Protein AF-A0A7X8I8I8-F1 (afdb_monomer_lite)

Radius of gyration: 16.68 Å; chains: 1; bounding box: 37×29×42 Å

Sequence (87 aa):
MNLFSTVLTHEAPSANYRGESAENRAVLQKITKGRMQYAVISPEAMRNAIREGLSAMGLPCNRSRLHDEEQLAVKFEDYPDADAYAD

Secondary structure (DSSP, 8-state):
------EEEE--TTTSEE-SSSS--EEPPEEEETTEEEEEE-HHHHHHHHHHHHHHTT---SEEE--SSSS--EEE-SS--TTT---

pLDDT: mean 71.45, std 14.8, range [31.11, 91.38]

Foldseek 3Di:
DDDFDKDWDADDPVPQFDDPDPVRGDGQDWDDDPNGITGIDGPVNVVVVVLVVCVVVVFAAQWDFDPPDPDRDIDGNDDDDVVRHDD

Structure (mmCIF, N/CA/C/O backbone):
data_AF-A0A7X8I8I8-F1
#
_entry.id   AF-A0A7X8I8I8-F1
#
loop_
_atom_site.group_PDB
_atom_site.id
_atom_site.type_symbol
_atom_site.label_atom_id
_atom_site.label_alt_id
_atom_site.label_comp_id
_atom_site.label_asym_id
_atom_site.label_entity_id
_atom_site.label_seq_id
_atom_site.pdbx_PDB_ins_code
_atom_site.Cartn_x
_atom_site.Cartn_y
_atom_site.Cartn_z
_atom_site.occupancy
_atom_site.B_iso_or_equiv
_atom_site.auth_seq_id
_atom_site.auth_comp_id
_atom_site.auth_asym_id
_atom_site.auth_atom_id
_atom_site.pdbx_PDB_model_num
ATOM 1 N N . MET A 1 1 ? -17.595 -1.177 -14.568 1.00 31.11 1 MET A N 1
ATOM 2 C CA . MET A 1 1 ? -18.144 -1.071 -13.198 1.00 31.11 1 MET A CA 1
ATOM 3 C C . MET A 1 1 ? -16.961 -1.030 -12.250 1.00 31.11 1 MET A C 1
ATOM 5 O O . MET A 1 1 ? -16.234 -2.010 -12.195 1.00 31.11 1 MET A O 1
ATOM 9 N N . ASN A 1 2 ? -16.709 0.099 -11.586 1.00 35.38 2 ASN A N 1
ATOM 10 C CA . ASN A 1 2 ? -15.544 0.238 -10.708 1.00 35.38 2 ASN A CA 1
ATOM 11 C C . ASN A 1 2 ? -15.965 -0.118 -9.281 1.00 35.38 2 ASN A C 1
ATOM 13 O O . ASN A 1 2 ? -16.770 0.591 -8.681 1.00 35.38 2 ASN A O 1
ATOM 17 N N . LEU A 1 3 ? -15.467 -1.242 -8.767 1.00 35.59 3 LEU A N 1
ATOM 18 C CA . LEU A 1 3 ? -15.703 -1.666 -7.392 1.00 35.59 3 LEU A CA 1
ATOM 19 C C . LEU A 1 3 ? -14.731 -0.913 -6.473 1.00 35.59 3 LEU A C 1
ATOM 21 O O . LEU A 1 3 ? -13.520 -1.111 -6.555 1.00 35.59 3 LEU A O 1
ATOM 25 N N . PHE A 1 4 ? -15.255 -0.063 -5.593 1.00 48.41 4 PHE A N 1
ATOM 26 C CA . PHE A 1 4 ? -14.483 0.550 -4.512 1.00 48.41 4 PHE A CA 1
ATOM 27 C C . PHE A 1 4 ? -14.815 -0.182 -3.209 1.00 48.41 4 PHE A C 1
ATOM 29 O O . PHE A 1 4 ? -15.964 -0.184 -2.775 1.00 48.41 4 PHE A O 1
ATOM 36 N N . SER A 1 5 ? -13.819 -0.833 -2.606 1.00 51.34 5 SER A N 1
ATOM 37 C CA . SER A 1 5 ? -13.962 -1.596 -1.360 1.00 51.34 5 SER A CA 1
A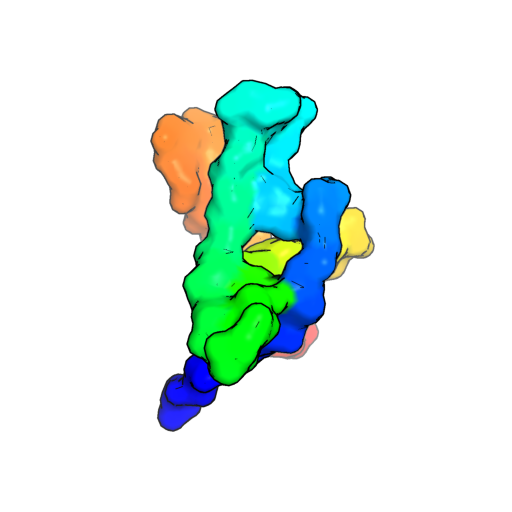TOM 38 C C . SER A 1 5 ? -12.876 -1.188 -0.373 1.00 51.34 5 SER A C 1
ATOM 40 O O . SER A 1 5 ? -11.698 -1.232 -0.712 1.00 51.34 5 SER A O 1
ATOM 42 N N . THR A 1 6 ? -13.269 -0.812 0.841 1.00 58.53 6 THR A N 1
ATOM 43 C CA . THR A 1 6 ? -12.365 -0.400 1.921 1.00 58.53 6 THR A CA 1
ATOM 44 C C . THR A 1 6 ? -12.346 -1.480 2.995 1.00 58.53 6 THR A C 1
ATOM 46 O O . THR A 1 6 ? -13.399 -1.845 3.518 1.00 58.53 6 THR A O 1
ATOM 49 N N . VAL A 1 7 ? -11.158 -1.970 3.360 1.00 65.25 7 VAL A N 1
ATOM 50 C CA . VAL A 1 7 ? -11.012 -2.909 4.482 1.00 65.25 7 VAL A CA 1
ATOM 51 C C . VAL A 1 7 ? -10.931 -2.112 5.777 1.00 65.25 7 VAL A C 1
ATOM 53 O O . VAL A 1 7 ? -10.061 -1.258 5.943 1.00 65.25 7 VAL A O 1
ATOM 56 N N . LEU A 1 8 ? -11.855 -2.401 6.689 1.00 62.12 8 LEU A N 1
ATOM 57 C CA . LEU A 1 8 ? -11.850 -1.861 8.041 1.00 62.12 8 LEU A CA 1
ATOM 58 C C . LEU A 1 8 ? -11.104 -2.827 8.946 1.00 62.12 8 LEU A C 1
ATOM 60 O O . LEU A 1 8 ? -11.503 -3.983 9.083 1.00 62.12 8 LEU A O 1
ATOM 64 N N . THR A 1 9 ? -10.043 -2.346 9.577 1.00 62.22 9 THR A N 1
ATOM 65 C CA . THR A 1 9 ? -9.294 -3.118 10.565 1.00 62.22 9 THR A CA 1
ATOM 66 C C . THR A 1 9 ? -9.470 -2.500 11.945 1.00 62.22 9 THR A C 1
ATOM 68 O O . THR A 1 9 ? -9.743 -1.303 12.098 1.00 62.22 9 THR A O 1
ATOM 71 N N . HIS A 1 10 ? -9.358 -3.335 12.978 1.00 63.88 10 HIS A N 1
ATOM 72 C CA . HIS A 1 10 ? -9.296 -2.834 14.345 1.00 63.88 10 HIS A CA 1
ATOM 73 C C . HIS A 1 10 ? -8.084 -1.921 14.518 1.00 63.88 10 HIS A C 1
ATOM 75 O O . HIS A 1 10 ? -7.046 -2.091 13.873 1.00 63.88 10 HIS A O 1
ATOM 81 N N . GLU A 1 11 ? -8.217 -0.942 15.406 1.00 56.72 11 GLU A N 1
ATOM 82 C CA . GLU A 1 11 ? -7.108 -0.051 15.698 1.00 56.72 11 GLU A CA 1
ATOM 83 C C . GLU A 1 11 ? -5.968 -0.790 16.395 1.00 56.72 11 GLU A C 1
ATOM 85 O O . GLU A 1 11 ? -6.142 -1.333 17.482 1.00 56.72 11 GLU A O 1
ATOM 90 N N . ALA A 1 12 ? -4.790 -0.768 15.776 1.00 61.84 12 ALA A N 1
ATOM 91 C CA . ALA A 1 12 ? -3.535 -1.201 16.365 1.00 61.84 12 ALA A CA 1
ATOM 92 C C . ALA A 1 12 ? -2.709 0.050 16.724 1.00 61.84 12 ALA A C 1
ATOM 94 O O . ALA A 1 12 ? -2.144 0.680 15.827 1.00 61.84 12 ALA A O 1
ATOM 95 N N . PRO A 1 13 ? -2.609 0.440 18.011 1.00 58.38 13 PRO A N 1
ATOM 96 C CA . PRO A 1 13 ? -1.911 1.659 18.436 1.00 58.38 13 PRO A CA 1
ATOM 97 C C . PRO A 1 13 ? -0.405 1.686 18.134 1.00 58.38 13 PRO A C 1
ATOM 99 O O . PRO A 1 13 ? 0.235 2.713 18.293 1.00 58.38 13 PRO A O 1
ATOM 102 N N . SER A 1 14 ? 0.212 0.579 17.739 1.00 59.19 14 SER A N 1
ATOM 103 C CA . SER A 1 14 ? 1.614 0.567 17.306 1.00 59.19 14 SER A CA 1
ATOM 104 C C . SER A 1 14 ? 1.769 0.632 15.785 1.00 59.19 14 SER A C 1
ATOM 106 O O . SER A 1 14 ? 2.785 1.125 15.315 1.00 59.19 14 SER A O 1
ATOM 108 N N . ALA A 1 15 ? 0.772 0.167 15.023 1.00 55.72 15 ALA A N 1
ATOM 109 C CA . ALA A 1 15 ? 0.863 -0.010 13.570 1.00 55.72 15 ALA A CA 1
ATOM 110 C C . ALA A 1 15 ? 0.027 1.000 12.762 1.00 55.72 15 ALA A C 1
ATOM 112 O O . ALA A 1 15 ? 0.282 1.199 11.579 1.00 55.72 15 ALA A O 1
ATOM 113 N N . ASN A 1 16 ? -0.950 1.665 13.388 1.00 58.78 16 ASN A N 1
ATOM 114 C CA . ASN A 1 16 ? -1.887 2.569 12.709 1.00 58.78 16 ASN A CA 1
ATOM 115 C C . ASN A 1 16 ? -1.512 4.058 12.829 1.00 58.78 16 ASN A C 1
ATOM 117 O O . ASN A 1 16 ? -2.368 4.937 12.691 1.00 58.78 16 ASN A O 1
ATOM 121 N N . TYR A 1 17 ? -0.235 4.342 13.085 1.00 59.62 17 TYR A N 1
ATOM 122 C CA . TYR A 1 17 ? 0.338 5.682 13.027 1.00 59.62 17 TYR A CA 1
ATOM 123 C C . TYR A 1 17 ? 1.317 5.751 11.858 1.00 59.62 17 TYR A C 1
ATOM 125 O O . TYR A 1 17 ? 2.161 4.874 11.699 1.00 59.62 17 TYR A O 1
ATOM 133 N N . ARG A 1 18 ? 1.210 6.795 11.036 1.00 56.56 18 ARG A N 1
ATOM 134 C CA . ARG A 1 18 ? 2.196 7.105 10.002 1.00 56.56 18 ARG A CA 1
ATOM 135 C C . ARG A 1 18 ? 3.175 8.120 10.602 1.00 56.56 18 ARG A C 1
ATOM 137 O O . ARG A 1 18 ? 2.751 9.219 10.940 1.00 56.56 18 ARG A O 1
ATOM 144 N N . GLY A 1 19 ? 4.440 7.733 10.779 1.00 47.56 19 GLY A N 1
ATOM 145 C CA . GLY A 1 19 ? 5.508 8.590 11.314 1.00 47.56 19 GLY A CA 1
ATOM 146 C C . GLY A 1 19 ? 6.624 7.790 11.994 1.00 47.56 19 GLY A C 1
ATOM 147 O O . GLY A 1 19 ? 6.343 6.863 12.748 1.00 47.56 19 GLY A O 1
ATOM 148 N N . GLU A 1 20 ? 7.883 8.145 11.732 1.00 50.12 20 GLU A N 1
ATOM 149 C CA . GLU A 1 20 ? 9.068 7.479 12.307 1.00 50.12 20 GLU A CA 1
ATOM 150 C C . GLU A 1 20 ? 9.353 7.899 13.763 1.00 50.12 20 GLU A C 1
ATOM 152 O O . GLU A 1 20 ? 10.052 7.194 14.489 1.00 50.12 20 GLU A O 1
ATOM 157 N N . SER A 1 21 ? 8.786 9.021 14.224 1.00 52.12 21 SER A N 1
ATOM 158 C CA . SER A 1 21 ? 9.005 9.590 15.560 1.00 52.12 21 SER A CA 1
ATOM 159 C C . SER A 1 21 ? 7.696 9.801 16.334 1.00 52.12 21 SER A C 1
ATOM 161 O O . SER A 1 21 ? 6.607 9.870 15.760 1.00 52.12 21 SER A O 1
ATOM 163 N N . ALA A 1 22 ? 7.786 9.899 17.667 1.00 54.47 22 ALA A N 1
ATOM 164 C CA . ALA A 1 22 ? 6.628 10.069 18.552 1.00 54.47 22 ALA A CA 1
ATOM 165 C C . ALA A 1 22 ? 5.835 11.366 18.293 1.00 54.47 22 ALA A C 1
ATOM 167 O O . ALA A 1 22 ? 4.630 11.394 18.533 1.00 54.47 22 ALA A O 1
ATOM 168 N N . GLU A 1 23 ? 6.496 12.403 17.774 1.00 50.06 23 GLU A N 1
ATOM 169 C CA . GLU A 1 23 ? 5.920 13.733 17.538 1.00 50.06 23 GLU A CA 1
ATOM 170 C C . GLU A 1 23 ? 5.218 13.859 16.175 1.00 50.06 23 GLU A C 1
ATOM 172 O O . GLU A 1 23 ? 4.271 14.627 16.048 1.00 50.06 23 GLU A O 1
ATOM 177 N N . ASN A 1 24 ? 5.603 13.050 15.179 1.00 48.31 24 ASN A N 1
ATOM 178 C CA . ASN A 1 24 ? 5.048 13.087 13.817 1.00 48.31 24 ASN A CA 1
ATOM 179 C C . ASN A 1 24 ? 4.031 11.970 13.540 1.00 48.31 24 ASN A C 1
ATOM 181 O O . ASN A 1 24 ? 3.860 11.551 12.396 1.00 48.31 24 ASN A O 1
ATOM 185 N N . ARG A 1 25 ? 3.347 11.463 14.573 1.00 54.62 25 ARG A N 1
ATOM 186 C CA . ARG A 1 25 ? 2.321 10.421 14.416 1.00 54.62 25 ARG A CA 1
ATOM 187 C C . ARG A 1 25 ? 1.060 10.993 13.767 1.00 54.62 25 ARG A C 1
ATOM 189 O O . ARG A 1 25 ? 0.098 11.337 14.451 1.00 54.62 25 ARG A O 1
ATOM 196 N N . ALA A 1 26 ? 1.027 11.042 12.440 1.00 53.22 26 ALA A N 1
ATOM 197 C CA . ALA A 1 26 ? -0.219 11.237 11.718 1.00 53.22 26 ALA A CA 1
ATOM 198 C C . ALA A 1 26 ? -1.085 9.984 11.906 1.00 53.22 26 ALA A C 1
ATOM 200 O O . ALA A 1 26 ? -0.680 8.856 11.615 1.00 53.22 26 ALA A O 1
ATOM 201 N N . VAL A 1 27 ? -2.279 10.178 12.451 1.00 57.03 27 VAL A N 1
ATOM 202 C CA . VAL A 1 27 ? -3.240 9.104 12.692 1.00 57.03 27 VAL A CA 1
ATOM 203 C C . VAL A 1 27 ? -3.740 8.595 11.336 1.00 57.03 27 VAL A C 1
ATOM 205 O O . VAL A 1 27 ? -4.169 9.406 10.513 1.00 57.03 27 VAL A O 1
ATOM 208 N N . LEU A 1 28 ? -3.698 7.276 11.079 1.00 68.00 28 LEU A N 1
ATOM 209 C CA . LEU A 1 28 ? -4.433 6.711 9.936 1.00 68.00 28 LEU A CA 1
ATOM 210 C C . LEU A 1 28 ? -5.887 7.179 10.009 1.00 68.00 28 LEU A C 1
ATOM 212 O O . LEU A 1 28 ? -6.439 7.253 11.101 1.00 68.00 28 LEU A O 1
ATOM 216 N N . GLN A 1 29 ? -6.510 7.498 8.874 1.00 71.00 29 GLN A N 1
ATOM 217 C CA . GLN A 1 29 ? -7.899 7.955 8.861 1.00 71.00 29 GLN A CA 1
ATOM 218 C C . GLN A 1 29 ? -8.784 6.968 9.634 1.00 71.00 29 GLN A C 1
ATOM 220 O O . GLN A 1 29 ? -8.669 5.760 9.446 1.00 71.00 29 GLN A O 1
ATOM 225 N N . LYS A 1 30 ? -9.648 7.470 10.518 1.00 76.69 30 LYS A N 1
ATOM 226 C CA . LYS A 1 30 ? -10.517 6.643 11.365 1.00 76.69 30 LYS A CA 1
ATOM 227 C C . LYS A 1 30 ? -11.974 6.838 10.993 1.00 76.69 30 LYS A C 1
ATOM 229 O O . LYS A 1 30 ? -12.373 7.939 10.616 1.00 76.69 30 LYS A O 1
ATOM 234 N N . ILE A 1 31 ? -12.770 5.784 11.138 1.00 80.25 31 ILE A N 1
ATOM 235 C CA . ILE A 1 31 ? -14.229 5.881 11.134 1.00 80.25 31 ILE A CA 1
ATOM 236 C C . ILE A 1 31 ? -14.805 5.329 12.433 1.00 80.25 31 ILE A C 1
ATOM 238 O O . ILE A 1 31 ? -14.388 4.282 12.933 1.00 80.25 31 ILE A O 1
ATOM 242 N N . THR A 1 32 ? -15.820 6.018 12.946 1.00 83.75 32 THR A N 1
ATOM 243 C CA . THR A 1 32 ? -16.580 5.572 14.112 1.00 83.75 32 THR A CA 1
ATOM 244 C C . THR A 1 32 ? -17.742 4.699 13.651 1.00 83.75 32 THR A C 1
ATOM 246 O O . THR A 1 32 ? -18.577 5.142 12.862 1.00 83.75 32 THR A O 1
ATOM 249 N N . LYS A 1 33 ? -17.854 3.479 14.183 1.00 82.19 33 LYS A N 1
ATOM 250 C CA . LYS A 1 33 ? -19.047 2.635 14.021 1.00 82.19 33 LYS A CA 1
ATOM 251 C C . LYS A 1 33 ? -19.541 2.195 15.398 1.00 82.19 33 LYS A C 1
ATOM 253 O O . LYS A 1 33 ? -18.914 1.386 16.081 1.00 82.19 33 LYS A O 1
ATOM 258 N N . GLY A 1 34 ? -20.678 2.750 15.818 1.00 88.44 34 GLY A N 1
ATOM 259 C CA . GLY A 1 34 ? -21.192 2.580 17.177 1.00 88.44 34 GLY A CA 1
ATOM 260 C C . GLY A 1 34 ? -20.281 3.260 18.202 1.00 88.44 34 GLY A C 1
ATOM 261 O O . GLY A 1 34 ? -20.070 4.465 18.134 1.00 88.44 34 GLY A O 1
ATOM 262 N N . ARG A 1 35 ? -19.740 2.483 19.149 1.00 86.06 35 ARG A N 1
ATOM 263 C CA . ARG A 1 35 ? -18.781 2.958 20.170 1.00 86.06 35 ARG A CA 1
ATOM 264 C C . ARG A 1 35 ? -17.320 2.654 19.827 1.00 86.06 35 ARG A C 1
ATOM 266 O O . ARG A 1 35 ? -16.4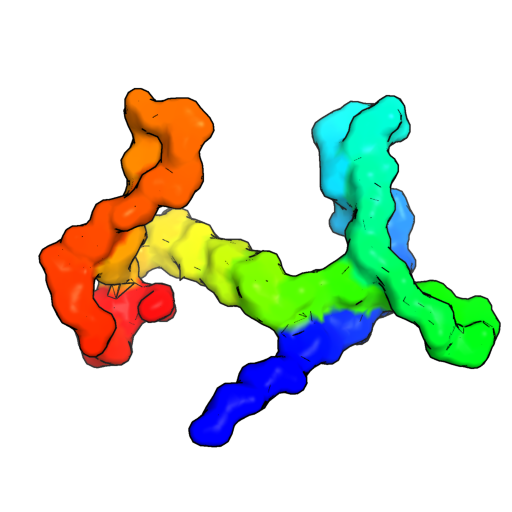37 2.969 20.616 1.00 86.06 35 ARG A O 1
ATOM 273 N N . MET A 1 36 ? -17.074 1.998 18.694 1.00 81.50 36 MET A N 1
ATOM 274 C CA . MET A 1 36 ? -15.748 1.538 18.294 1.00 81.50 36 MET A CA 1
ATOM 275 C C . MET A 1 36 ? -15.177 2.420 17.188 1.00 81.50 36 MET A C 1
ATOM 277 O O . MET A 1 36 ? -15.912 2.908 16.324 1.00 81.50 36 MET A O 1
ATOM 281 N N . GLN A 1 37 ? -13.860 2.591 17.227 1.00 77.50 37 GLN A N 1
ATOM 282 C CA . GLN A 1 37 ? -13.084 3.267 16.199 1.00 77.50 37 GLN A CA 1
ATOM 283 C C . GLN A 1 37 ? -12.367 2.229 15.333 1.00 77.50 37 GLN A C 1
ATOM 285 O O . GLN A 1 37 ? -11.888 1.212 15.843 1.00 77.50 37 GLN A O 1
ATOM 290 N N . TYR A 1 38 ? -12.327 2.480 14.028 1.00 78.00 38 TYR A N 1
ATOM 291 C CA . TYR A 1 38 ? -11.699 1.608 13.040 1.00 78.00 38 TYR A CA 1
ATOM 292 C C . TYR A 1 38 ? -10.758 2.422 12.173 1.00 78.00 38 TYR A C 1
ATOM 294 O O . TYR A 1 38 ? -11.145 3.475 11.662 1.00 78.00 38 TYR A O 1
ATOM 302 N N . ALA A 1 39 ? -9.551 1.906 11.962 1.00 79.00 39 ALA A N 1
ATOM 303 C CA . ALA A 1 39 ? -8.645 2.499 10.997 1.00 79.00 39 ALA A CA 1
ATOM 304 C C . ALA A 1 39 ? -9.112 2.163 9.578 1.00 79.00 39 ALA A C 1
ATOM 306 O O . ALA A 1 39 ? -9.554 1.051 9.278 1.00 79.00 39 ALA A O 1
ATOM 307 N N . VAL A 1 40 ? -8.999 3.154 8.708 1.00 74.75 40 VAL A N 1
ATOM 308 C CA . VAL A 1 40 ? -9.293 3.071 7.289 1.00 74.75 40 VAL A CA 1
ATOM 309 C C . VAL A 1 40 ? -7.978 3.053 6.537 1.00 74.75 40 VAL A C 1
ATOM 311 O O . VAL A 1 40 ? -7.182 3.988 6.611 1.00 74.75 40 VAL A O 1
ATOM 314 N N . ILE A 1 41 ? -7.779 1.987 5.771 1.00 72.94 41 ILE A N 1
ATOM 315 C CA . ILE A 1 41 ? -6.710 1.896 4.786 1.00 72.94 41 ILE A CA 1
ATOM 316 C C . ILE A 1 41 ? -7.377 2.020 3.418 1.00 72.94 41 ILE A C 1
ATOM 318 O O . ILE A 1 41 ? -8.303 1.270 3.102 1.00 72.94 41 ILE A O 1
ATOM 322 N N . SER A 1 42 ? -6.945 2.994 2.615 1.00 70.94 42 SER A N 1
ATOM 323 C CA . SER A 1 42 ? -7.538 3.201 1.296 1.00 70.94 42 SER A CA 1
ATOM 324 C C . SER A 1 42 ? -7.180 2.047 0.343 1.00 70.94 42 SER A C 1
ATOM 326 O O . SER A 1 42 ? -6.094 1.466 0.454 1.00 70.94 42 SER A O 1
ATOM 328 N N . PRO A 1 43 ? -8.048 1.732 -0.637 1.00 69.69 43 PRO A N 1
ATOM 329 C CA . PRO A 1 43 ? -7.746 0.728 -1.661 1.00 69.69 43 PRO A CA 1
ATOM 330 C C . PRO A 1 43 ? -6.471 1.067 -2.444 1.00 69.69 43 PRO A C 1
ATOM 332 O O . PRO A 1 43 ? -5.732 0.184 -2.869 1.00 69.69 43 PRO A O 1
ATOM 335 N N . GLU A 1 44 ? -6.203 2.360 -2.623 1.00 70.50 44 GLU A N 1
ATOM 336 C CA . GLU A 1 44 ? -5.003 2.869 -3.280 1.00 70.50 44 GLU A CA 1
ATOM 337 C C . GLU A 1 44 ? -3.737 2.593 -2.463 1.00 70.50 44 GLU A C 1
ATOM 339 O O . GLU A 1 44 ? -2.748 2.124 -3.021 1.00 70.50 44 GLU A O 1
ATOM 344 N N . ALA A 1 45 ? -3.781 2.799 -1.142 1.00 73.44 45 ALA A N 1
ATOM 345 C CA . ALA A 1 45 ? -2.661 2.485 -0.260 1.00 73.44 45 ALA A CA 1
ATOM 346 C C . ALA A 1 45 ? -2.348 0.981 -0.263 1.00 73.44 45 ALA A C 1
ATOM 348 O O . ALA A 1 45 ? -1.181 0.606 -0.361 1.00 73.44 45 ALA A O 1
ATOM 349 N N . MET A 1 46 ? -3.377 0.123 -0.229 1.00 79.44 46 MET A N 1
ATOM 350 C CA . MET A 1 46 ? -3.193 -1.331 -0.343 1.00 79.44 46 MET A CA 1
ATOM 351 C C . MET A 1 46 ? -2.593 -1.714 -1.691 1.00 79.44 46 MET A C 1
ATOM 353 O O . MET A 1 46 ? -1.618 -2.457 -1.737 1.00 79.44 46 MET A O 1
ATOM 357 N N . ARG A 1 47 ? -3.145 -1.182 -2.788 1.00 78.06 47 ARG A N 1
ATOM 358 C CA . ARG A 1 47 ? -2.636 -1.436 -4.137 1.00 78.06 47 ARG A CA 1
ATOM 359 C C . ARG A 1 47 ? -1.174 -1.023 -4.247 1.00 78.06 47 ARG A C 1
ATOM 361 O O . ARG A 1 47 ? -0.373 -1.789 -4.760 1.00 78.06 47 ARG A O 1
ATOM 368 N N . ASN A 1 48 ? -0.808 0.154 -3.747 1.00 78.94 48 ASN A N 1
ATOM 369 C CA . ASN A 1 48 ? 0.574 0.604 -3.813 1.00 78.94 48 ASN A CA 1
ATOM 370 C C . ASN A 1 48 ? 1.516 -0.284 -2.983 1.00 78.94 48 ASN A C 1
ATOM 372 O O . ASN A 1 48 ? 2.566 -0.665 -3.488 1.00 78.94 48 ASN A O 1
ATOM 376 N N . ALA A 1 49 ? 1.116 -0.675 -1.769 1.00 81.88 49 ALA A N 1
ATOM 377 C CA . ALA A 1 49 ? 1.907 -1.563 -0.916 1.00 81.88 49 ALA A CA 1
ATOM 378 C C . ALA A 1 49 ? 2.098 -2.961 -1.530 1.00 81.88 49 ALA A C 1
ATOM 380 O O . ALA A 1 49 ? 3.208 -3.485 -1.526 1.00 81.88 49 ALA A O 1
ATOM 381 N N . ILE A 1 50 ? 1.038 -3.548 -2.101 1.00 83.69 50 ILE A N 1
ATOM 382 C CA . ILE A 1 50 ? 1.121 -4.836 -2.807 1.00 83.69 50 ILE A CA 1
ATOM 383 C C . ILE A 1 50 ? 2.124 -4.729 -3.954 1.00 83.69 50 ILE A C 1
ATOM 385 O O . ILE A 1 50 ? 3.010 -5.567 -4.070 1.00 83.69 50 ILE A O 1
ATOM 389 N N . ARG A 1 51 ? 2.036 -3.670 -4.760 1.00 83.50 51 ARG A N 1
ATOM 390 C CA . ARG A 1 51 ? 2.933 -3.465 -5.903 1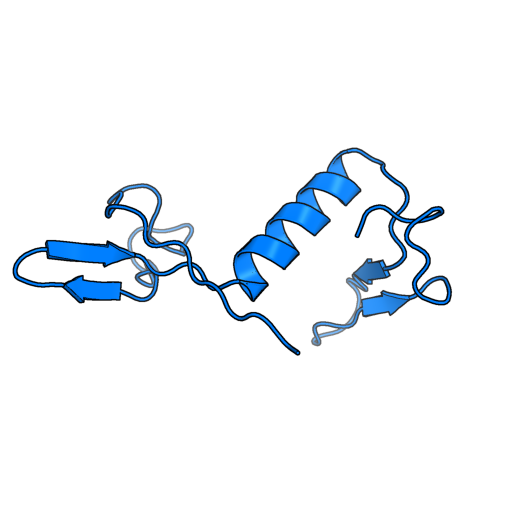.00 83.50 51 ARG A CA 1
ATOM 391 C C . ARG A 1 51 ? 4.390 -3.280 -5.499 1.00 83.50 51 ARG A C 1
ATOM 393 O O . ARG A 1 51 ? 5.270 -3.840 -6.142 1.00 83.50 51 ARG A O 1
ATOM 400 N N . GLU A 1 52 ? 4.651 -2.516 -4.441 1.00 83.62 52 GLU A N 1
ATOM 401 C CA . GLU A 1 52 ? 6.004 -2.377 -3.890 1.00 83.62 52 GLU A CA 1
ATOM 402 C C . GLU A 1 52 ? 6.539 -3.724 -3.393 1.00 83.62 52 GLU A C 1
ATOM 404 O O . GLU A 1 52 ? 7.689 -4.056 -3.668 1.00 83.62 52 GLU A O 1
ATOM 409 N N . GLY A 1 53 ? 5.693 -4.540 -2.757 1.00 87.00 53 GLY A N 1
ATOM 410 C CA . GLY A 1 53 ? 6.041 -5.906 -2.368 1.00 87.00 53 GLY A CA 1
ATOM 411 C C . GLY A 1 53 ? 6.386 -6.801 -3.562 1.00 87.00 53 GLY A C 1
ATOM 412 O O . GLY A 1 53 ? 7.425 -7.453 -3.549 1.00 87.00 53 GLY A O 1
ATOM 413 N N . LEU A 1 54 ? 5.562 -6.799 -4.614 1.00 86.56 54 LEU A N 1
ATOM 414 C CA . LEU A 1 54 ? 5.803 -7.589 -5.830 1.00 86.56 54 LEU A CA 1
ATOM 415 C C . LEU A 1 54 ? 7.107 -7.171 -6.528 1.00 86.56 54 LEU A C 1
ATOM 417 O O . LEU A 1 54 ? 7.899 -8.027 -6.920 1.00 86.56 54 LEU A O 1
ATOM 421 N N . SER A 1 55 ? 7.373 -5.865 -6.602 1.00 86.06 55 SER A N 1
ATOM 422 C CA . SER A 1 55 ? 8.629 -5.335 -7.140 1.00 86.06 55 SER A CA 1
ATOM 423 C C . SER A 1 55 ? 9.837 -5.733 -6.283 1.00 86.06 55 SER A C 1
ATOM 425 O O . SER A 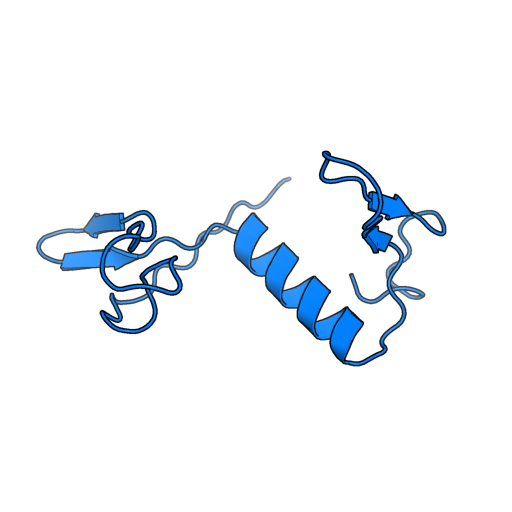1 55 ? 10.845 -6.182 -6.824 1.00 86.06 55 SER A O 1
ATOM 427 N N . ALA A 1 56 ? 9.730 -5.659 -4.952 1.00 87.62 56 ALA A N 1
ATOM 428 C CA . ALA A 1 56 ? 10.787 -6.088 -4.032 1.00 87.62 56 ALA A CA 1
ATOM 429 C C . ALA A 1 56 ? 11.074 -7.599 -4.105 1.00 87.62 56 ALA A C 1
ATOM 431 O O . ALA A 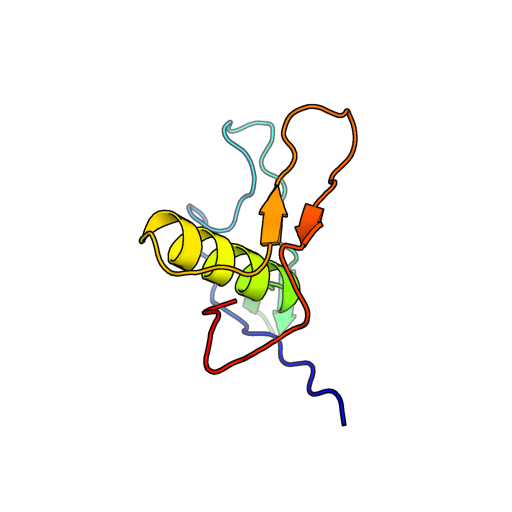1 56 ? 12.186 -8.032 -3.808 1.00 87.62 56 ALA A O 1
ATOM 432 N N . MET A 1 57 ? 10.094 -8.403 -4.530 1.00 91.38 57 MET A N 1
ATOM 433 C CA . MET A 1 57 ? 10.269 -9.831 -4.813 1.00 91.38 57 MET A CA 1
ATOM 434 C C . MET A 1 57 ? 10.944 -10.108 -6.167 1.00 91.38 57 MET A C 1
ATOM 436 O O . MET A 1 57 ? 11.215 -11.267 -6.476 1.00 91.38 57 MET A O 1
ATOM 440 N N . GLY A 1 58 ? 11.219 -9.079 -6.975 1.00 88.81 58 GLY A N 1
ATOM 441 C CA . GLY A 1 58 ? 11.830 -9.217 -8.298 1.00 88.81 58 GLY A CA 1
ATOM 442 C C . GLY A 1 58 ? 10.870 -9.716 -9.380 1.00 88.81 58 GLY A C 1
ATOM 443 O O . GLY A 1 58 ? 11.326 -10.208 -10.411 1.00 88.81 58 GLY A O 1
ATOM 444 N N . LEU A 1 59 ? 9.554 -9.623 -9.155 1.00 89.25 59 LEU A N 1
ATOM 445 C CA . LEU A 1 59 ? 8.568 -9.947 -10.183 1.00 89.25 59 LEU A CA 1
ATOM 446 C C . LEU A 1 59 ? 8.567 -8.876 -11.286 1.00 89.25 59 LEU A C 1
ATOM 448 O O . LEU A 1 59 ? 8.867 -7.711 -11.009 1.00 89.25 59 LEU A O 1
ATOM 452 N N . PRO A 1 60 ? 8.232 -9.250 -12.534 1.00 88.56 60 PRO A N 1
ATOM 453 C CA . PRO A 1 60 ? 8.129 -8.292 -13.623 1.00 88.56 60 PRO A CA 1
ATOM 454 C C . PRO A 1 60 ? 7.010 -7.291 -13.323 1.00 88.56 60 PRO A C 1
ATOM 456 O O . PRO A 1 60 ? 5.856 -7.672 -13.139 1.00 88.56 60 PRO A O 1
ATOM 459 N N . CYS A 1 61 ? 7.360 -6.008 -13.280 1.00 88.88 61 CYS A N 1
ATOM 460 C CA . CYS A 1 61 ? 6.418 -4.909 -13.093 1.00 88.88 61 CYS A CA 1
ATOM 461 C C . CYS A 1 61 ? 6.490 -3.975 -14.299 1.00 88.88 61 CYS A C 1
ATOM 463 O O . CYS A 1 61 ? 7.577 -3.666 -14.787 1.00 88.88 61 CYS A O 1
ATOM 465 N N . ASN A 1 62 ? 5.341 -3.480 -14.741 1.00 87.25 62 ASN A N 1
ATOM 466 C CA . ASN A 1 62 ? 5.233 -2.582 -15.885 1.00 87.25 62 ASN A CA 1
ATOM 467 C C . ASN A 1 62 ? 5.609 -1.133 -15.542 1.00 87.25 62 ASN A C 1
ATOM 469 O O . ASN A 1 62 ? 5.577 -0.246 -16.391 1.00 87.25 62 ASN A O 1
ATOM 473 N N . ARG A 1 63 ? 5.900 -0.844 -14.274 1.00 84.44 63 ARG A N 1
ATOM 474 C CA . ARG A 1 63 ? 6.154 0.516 -13.811 1.00 84.44 63 ARG A CA 1
ATOM 475 C C . ARG A 1 63 ? 7.352 0.589 -12.876 1.00 84.44 63 ARG A C 1
ATOM 477 O O . ARG A 1 63 ? 7.521 -0.261 -12.003 1.00 84.44 63 ARG A O 1
ATOM 484 N N . SER A 1 64 ? 8.130 1.658 -12.991 1.00 82.56 64 SER A N 1
ATOM 485 C CA . SER A 1 64 ? 9.261 1.962 -12.109 1.00 82.56 64 SER A CA 1
ATOM 486 C C . SER A 1 64 ? 9.172 3.394 -11.573 1.00 82.56 64 SER A C 1
ATOM 488 O O . SER A 1 64 ? 8.704 4.308 -12.256 1.00 82.56 64 SER A O 1
ATOM 490 N N . ARG A 1 65 ? 9.564 3.594 -10.306 1.00 76.19 65 ARG A N 1
ATOM 491 C CA . ARG A 1 65 ? 9.637 4.938 -9.711 1.00 76.19 65 ARG A CA 1
ATOM 492 C C . ARG A 1 65 ? 10.882 5.647 -10.229 1.00 76.19 65 ARG A C 1
ATOM 494 O O . ARG A 1 65 ? 11.975 5.088 -10.179 1.00 76.19 65 ARG A O 1
ATOM 501 N N . LEU A 1 66 ? 10.714 6.888 -10.672 1.00 79.38 66 LEU A N 1
ATOM 502 C CA . LEU A 1 66 ? 11.834 7.770 -10.973 1.00 79.38 66 LEU A CA 1
ATOM 503 C C . LEU A 1 66 ? 12.217 8.486 -9.674 1.00 79.38 66 LEU A C 1
ATOM 505 O O . LEU A 1 66 ? 11.396 9.175 -9.078 1.00 79.38 66 LEU A O 1
ATOM 509 N N . HIS A 1 67 ? 13.440 8.262 -9.194 1.00 68.69 67 HIS A N 1
ATOM 510 C CA . HIS A 1 67 ? 13.924 8.805 -7.918 1.00 68.69 67 HIS A CA 1
ATOM 511 C C . HIS A 1 67 ? 14.558 10.199 -8.038 1.00 68.69 67 HIS A C 1
ATOM 513 O O . HIS A 1 67 ? 15.037 10.725 -7.038 1.00 68.69 67 HIS A O 1
ATOM 519 N N . ASP A 1 68 ? 14.573 10.773 -9.242 1.00 64.56 68 ASP A N 1
ATOM 520 C CA . ASP A 1 68 ? 15.442 11.904 -9.590 1.00 64.56 68 ASP A CA 1
ATOM 521 C C . ASP A 1 68 ? 14.729 13.264 -9.658 1.00 64.56 68 ASP A C 1
ATOM 523 O O . ASP A 1 68 ? 15.345 14.272 -9.980 1.00 64.56 68 ASP A O 1
ATOM 527 N N . GLU A 1 69 ? 13.433 13.333 -9.348 1.00 48.78 69 GLU A N 1
ATOM 528 C CA . GLU A 1 69 ? 12.686 14.587 -9.448 1.00 48.78 69 GLU A CA 1
ATOM 529 C C . GLU A 1 69 ? 11.854 14.835 -8.192 1.00 48.78 69 GLU A C 1
ATOM 531 O O . GLU A 1 69 ? 11.320 13.912 -7.581 1.00 48.78 69 GLU A O 1
ATOM 536 N N . GLU A 1 70 ? 11.697 16.107 -7.822 1.00 56.41 70 GLU A N 1
ATOM 537 C CA . GLU A 1 70 ? 10.869 16.606 -6.711 1.00 56.41 70 GLU A CA 1
ATOM 538 C C . GLU A 1 70 ? 9.369 16.212 -6.816 1.00 56.41 70 GLU A C 1
ATOM 540 O O . GLU A 1 70 ? 8.541 16.653 -6.017 1.00 56.41 70 GLU A O 1
ATOM 545 N N . GLN A 1 71 ? 8.998 15.371 -7.789 1.00 55.53 71 GLN A N 1
ATOM 546 C CA . GLN A 1 71 ? 7.654 14.881 -8.066 1.00 55.53 71 GLN A CA 1
ATOM 547 C C . GLN A 1 71 ? 7.570 13.349 -8.029 1.00 55.53 71 GLN A C 1
ATOM 549 O O . GLN A 1 71 ? 8.503 12.624 -8.360 1.00 55.53 71 GLN A O 1
ATOM 554 N N . LEU A 1 72 ? 6.384 12.844 -7.677 1.00 63.50 72 LEU A N 1
ATOM 555 C CA . LEU A 1 72 ? 6.040 11.420 -7.701 1.00 63.50 72 LEU A CA 1
ATOM 556 C C . LEU A 1 72 ? 5.848 10.929 -9.150 1.00 63.50 72 LEU A C 1
ATOM 558 O O . LEU A 1 72 ? 4.726 10.650 -9.572 1.00 63.50 72 LEU A O 1
ATOM 562 N N . ALA A 1 73 ? 6.934 10.848 -9.919 1.00 74.62 73 ALA A N 1
ATOM 563 C CA . ALA A 1 73 ? 6.917 10.395 -11.304 1.00 74.62 73 ALA A CA 1
ATOM 564 C C . ALA A 1 73 ? 7.097 8.869 -11.415 1.00 74.62 73 ALA A C 1
ATOM 566 O O . ALA A 1 73 ? 7.885 8.241 -10.699 1.00 74.62 73 ALA A O 1
ATOM 567 N N . VAL A 1 74 ? 6.347 8.265 -12.337 1.00 78.06 74 VAL A N 1
ATOM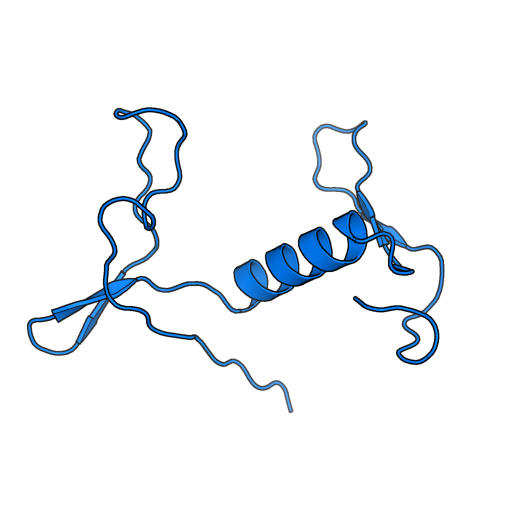 568 C CA . VAL A 1 74 ? 6.373 6.826 -12.623 1.00 78.06 74 VAL A CA 1
ATOM 569 C C . VAL A 1 74 ? 6.595 6.640 -14.117 1.00 78.06 74 VAL A C 1
ATOM 571 O O . VAL A 1 74 ? 5.874 7.222 -14.927 1.00 78.06 74 VAL A O 1
ATOM 574 N N . LYS A 1 75 ? 7.581 5.820 -14.475 1.00 83.12 75 LYS A N 1
ATOM 575 C CA . LYS A 1 75 ? 7.831 5.393 -15.851 1.00 83.12 75 LYS A CA 1
ATOM 576 C C . LYS A 1 75 ? 7.115 4.069 -16.094 1.00 83.12 75 LYS A C 1
ATOM 578 O O . LYS A 1 75 ? 7.199 3.183 -15.248 1.00 83.12 75 LYS A O 1
ATOM 583 N N . PHE A 1 76 ? 6.442 3.942 -17.234 1.00 85.88 76 PHE A N 1
ATOM 584 C CA . PHE A 1 76 ? 5.897 2.669 -17.708 1.00 85.88 76 PHE A CA 1
ATOM 585 C C . PHE A 1 76 ? 6.839 2.049 -18.744 1.00 85.88 76 PHE A C 1
ATOM 587 O O . PHE A 1 76 ? 7.438 2.786 -19.530 1.00 85.88 76 PHE A O 1
ATOM 594 N N . GLU A 1 77 ? 6.989 0.726 -18.726 1.00 84.44 77 GLU A N 1
ATOM 595 C CA . GLU A 1 77 ? 7.809 0.006 -19.708 1.00 84.44 77 GLU A CA 1
ATOM 596 C C . GLU A 1 77 ? 7.008 -0.329 -20.976 1.00 84.44 77 GLU A C 1
ATOM 598 O O . GLU A 1 77 ? 7.539 -0.182 -22.074 1.00 84.44 77 GLU A O 1
ATOM 603 N N . ASP A 1 78 ? 5.730 -0.700 -20.845 1.00 88.31 78 ASP A N 1
ATOM 604 C CA . ASP A 1 78 ? 4.834 -1.006 -21.966 1.00 88.31 78 ASP A CA 1
ATOM 605 C C . ASP A 1 78 ? 3.342 -0.820 -21.591 1.00 88.31 78 ASP A C 1
ATOM 607 O O . ASP A 1 78 ? 2.980 -0.275 -20.541 1.00 88.31 78 ASP A O 1
ATOM 611 N N . TYR A 1 79 ? 2.432 -1.254 -22.462 1.00 85.56 79 TYR A N 1
ATOM 612 C CA . TYR A 1 79 ? 1.003 -1.332 -22.189 1.00 85.56 79 TYR A CA 1
ATOM 613 C C . TYR A 1 79 ? 0.682 -2.333 -21.060 1.00 85.56 79 TYR A C 1
ATOM 615 O O . TYR A 1 79 ? 1.418 -3.293 -20.843 1.00 85.56 79 TYR A O 1
ATOM 623 N N . PRO A 1 80 ? -0.428 -2.138 -20.321 1.00 82.56 80 PRO A N 1
ATOM 624 C CA . PRO A 1 80 ? -0.850 -3.081 -19.289 1.00 82.56 80 PRO A CA 1
ATOM 625 C C . PRO A 1 80 ? -1.123 -4.479 -19.862 1.00 82.56 80 PRO A C 1
ATOM 627 O O . PRO A 1 80 ? -2.015 -4.640 -20.695 1.00 82.56 80 PRO A O 1
ATOM 630 N N . ASP A 1 81 ? -0.398 -5.476 -19.357 1.00 85.00 81 ASP A N 1
ATOM 631 C CA . ASP A 1 81 ? -0.532 -6.888 -19.720 1.00 85.00 81 ASP A CA 1
ATOM 632 C C . ASP A 1 81 ? -0.472 -7.752 -18.448 1.00 85.00 81 ASP A C 1
ATOM 634 O O . ASP A 1 81 ? 0.523 -7.751 -17.724 1.00 85.00 81 ASP A O 1
ATOM 638 N N . ALA A 1 82 ? -1.565 -8.464 -18.165 1.00 85.62 82 ALA A N 1
ATOM 639 C CA . ALA A 1 82 ? -1.712 -9.290 -16.967 1.00 85.62 82 ALA A CA 1
ATOM 640 C C . ALA A 1 82 ? -0.971 -10.635 -17.059 1.00 85.62 82 ALA A C 1
ATOM 642 O O . ALA A 1 82 ? -0.759 -11.274 -16.030 1.00 85.62 82 ALA A O 1
ATOM 643 N N . ASP A 1 83 ? -0.589 -11.058 -18.266 1.00 88.56 83 ASP A N 1
ATOM 644 C CA . ASP A 1 83 ? 0.214 -12.261 -18.479 1.00 88.56 83 ASP A CA 1
ATOM 645 C C . ASP A 1 83 ? 1.719 -11.948 -18.378 1.00 88.56 83 ASP A C 1
ATOM 647 O O . ASP A 1 83 ? 2.516 -12.830 -18.049 1.00 88.56 83 ASP A O 1
ATOM 651 N N . ALA A 1 84 ? 2.113 -10.690 -18.619 1.00 84.81 84 ALA A N 1
ATOM 652 C CA . ALA A 1 84 ? 3.508 -10.245 -18.587 1.00 84.81 84 ALA A CA 1
ATOM 653 C C . ALA A 1 84 ? 3.932 -9.580 -17.264 1.00 84.81 84 ALA A C 1
ATOM 655 O O . ALA A 1 84 ? 5.098 -9.700 -16.875 1.00 84.81 84 ALA A O 1
ATOM 656 N N . TYR A 1 85 ? 3.020 -8.891 -16.569 1.00 86.75 85 TYR A N 1
ATOM 657 C CA . TYR A 1 85 ? 3.342 -8.070 -15.397 1.00 86.75 85 TYR A CA 1
ATOM 658 C C . TYR A 1 85 ? 2.488 -8.407 -14.174 1.00 86.75 85 TYR A C 1
ATOM 660 O O . TYR A 1 85 ? 1.315 -8.757 -14.274 1.00 86.75 85 TYR A O 1
ATOM 668 N N . ALA A 1 86 ? 3.082 -8.269 -12.990 1.00 83.25 86 ALA A N 1
ATOM 669 C CA . ALA A 1 86 ? 2.448 -8.614 -11.723 1.00 83.25 86 ALA A CA 1
ATOM 670 C C . ALA A 1 86 ? 1.611 -7.474 -11.093 1.00 83.25 86 ALA A C 1
ATOM 672 O O . ALA A 1 86 ? 0.899 -7.732 -10.120 1.00 83.25 86 ALA A O 1
ATOM 673 N N . ASP A 1 87 ? 1.699 -6.228 -11.584 1.00 76.12 87 ASP A N 1
ATOM 674 C CA . ASP A 1 87 ? 1.205 -5.008 -10.908 1.00 76.12 87 ASP A CA 1
ATOM 675 C C . ASP A 1 87 ? -0.029 -4.302 -11.515 1.00 76.12 87 ASP A C 1
ATOM 677 O O . ASP A 1 87 ? -0.271 -4.362 -12.734 1.00 76.12 87 ASP A O 1
#